Protein AF-A0A5E4CJP4-F1 (afdb_monomer)

InterPro domains:
  IPR001356 Homeodomain [PF00046] (6-61)
  IPR001356 Homeodomain [PS50071] (3-63)
  IPR001356 Homeodomain [SM00389] (5-67)
  IPR001356 Homeodomain [cd00086] (6-64)
  IPR009057 Homedomain-like superfamily [SSF46689] (2-67)
  IPR051306 Homeobox domain-containing regulator [PTHR46123] (1-78)

Structure (mmCIF, N/CA/C/O backbone):
data_AF-A0A5E4CJP4-F1
#
_entry.id   AF-A0A5E4CJP4-F1
#
loop_
_atom_site.group_PDB
_atom_site.id
_atom_site.type_symbol
_atom_site.label_atom_id
_atom_site.label_alt_id
_atom_site.label_comp_id
_atom_site.label_asym_id
_atom_site.label_entity_id
_atom_site.label_seq_id
_atom_site.pdbx_PDB_ins_code
_atom_site.Cartn_x
_atom_site.Cartn_y
_atom_site.Cartn_z
_atom_site.occupancy
_atom_site.B_iso_or_equiv
_atom_site.auth_seq_id
_atom_site.auth_comp_id
_atom_site.auth_asym_id
_atom_site.auth_atom_id
_atom_site.pdbx_PDB_model_num
ATOM 1 N N . MET A 1 1 ? -20.572 11.440 -22.594 1.00 49.84 1 MET A N 1
ATOM 2 C CA . MET A 1 1 ? -20.084 10.297 -21.788 1.00 49.84 1 MET A CA 1
ATOM 3 C C . MET A 1 1 ? -19.584 10.850 -20.464 1.00 49.84 1 MET A C 1
ATOM 5 O O . MET A 1 1 ? -18.724 11.723 -20.526 1.00 49.84 1 MET A O 1
ATOM 9 N N . PRO A 1 2 ? -20.152 10.478 -19.302 1.00 55.59 2 PRO A N 1
ATOM 10 C CA . PRO A 1 2 ? -19.801 11.139 -18.052 1.00 55.59 2 PRO A CA 1
ATOM 11 C C . PRO A 1 2 ? -18.353 10.812 -17.687 1.00 55.59 2 PRO A C 1
ATOM 13 O O . PRO A 1 2 ? -17.950 9.649 -17.651 1.00 55.59 2 PRO A O 1
ATOM 16 N N . GLY A 1 3 ? -17.568 11.871 -17.486 1.00 58.12 3 GLY A N 1
ATOM 17 C CA . GLY A 1 3 ? -16.159 11.812 -17.135 1.00 58.12 3 GLY A CA 1
ATOM 18 C C . GLY A 1 3 ? -15.9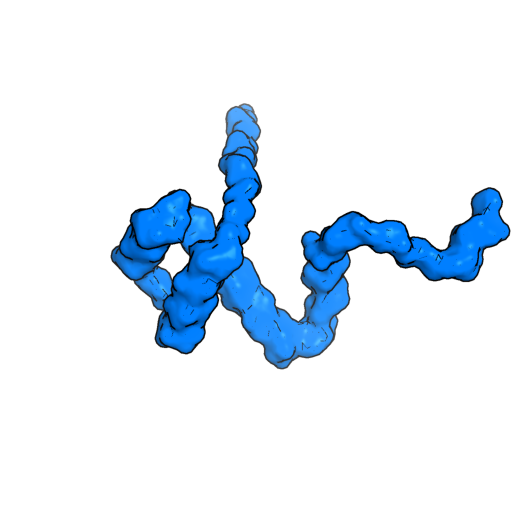64 11.088 -15.812 1.00 58.12 3 GLY A C 1
ATOM 19 O O . GLY A 1 3 ? -16.645 11.352 -14.826 1.00 58.12 3 GLY A O 1
ATOM 20 N N . SER A 1 4 ? -15.019 10.156 -15.808 1.00 62.06 4 SER A N 1
ATOM 21 C CA . SER A 1 4 ? -14.601 9.400 -14.638 1.00 62.06 4 SER A CA 1
ATOM 22 C C . SER A 1 4 ? -14.287 10.335 -13.465 1.00 62.06 4 SER A C 1
ATOM 24 O O . SER A 1 4 ? -13.255 11.014 -13.481 1.00 62.06 4 SER A O 1
ATOM 26 N N . CYS A 1 5 ? -15.143 10.339 -12.436 1.00 57.22 5 CYS A N 1
ATOM 27 C CA . CYS A 1 5 ? -14.826 10.900 -11.128 1.00 57.22 5 CYS A CA 1
ATOM 28 C C . CYS A 1 5 ? -13.558 10.211 -10.624 1.00 57.22 5 CYS A C 1
ATOM 30 O O . CYS A 1 5 ? -13.557 9.031 -10.259 1.00 57.22 5 CYS A O 1
ATOM 32 N N . ARG A 1 6 ? -12.440 10.935 -10.671 1.00 63.31 6 ARG A N 1
ATOM 33 C CA . ARG A 1 6 ? -11.171 10.473 -10.120 1.00 63.31 6 ARG A CA 1
ATOM 34 C C . ARG A 1 6 ? -11.357 10.347 -8.613 1.00 63.31 6 ARG A C 1
ATOM 36 O O . ARG A 1 6 ? -11.321 11.346 -7.913 1.00 63.31 6 ARG A O 1
ATOM 43 N N . ARG A 1 7 ? -11.583 9.118 -8.140 1.00 65.94 7 ARG A N 1
ATOM 44 C CA . ARG A 1 7 ? -11.636 8.780 -6.709 1.00 65.94 7 ARG A CA 1
ATOM 45 C C . ARG A 1 7 ? -10.449 9.418 -5.993 1.00 65.94 7 ARG A C 1
ATOM 47 O O . ARG A 1 7 ? -9.313 9.213 -6.441 1.00 65.94 7 ARG A O 1
ATOM 54 N N . ASP A 1 8 ? -10.724 10.128 -4.905 1.00 72.44 8 ASP A N 1
ATOM 55 C CA . ASP A 1 8 ? -9.747 10.940 -4.185 1.00 72.44 8 ASP A CA 1
ATOM 56 C C . ASP A 1 8 ? -8.442 10.202 -3.886 1.00 72.44 8 ASP A C 1
ATOM 58 O O . ASP A 1 8 ? -8.378 8.978 -3.701 1.00 72.44 8 ASP A O 1
ATOM 62 N N . ARG A 1 9 ? -7.350 10.968 -3.887 1.00 70.44 9 ARG A N 1
ATOM 63 C CA . ARG A 1 9 ? -6.012 10.430 -3.663 1.00 70.44 9 ARG A CA 1
ATOM 64 C C . ARG A 1 9 ? -5.863 10.023 -2.200 1.00 70.44 9 ARG A C 1
ATOM 66 O O . ARG A 1 9 ? -5.594 10.854 -1.340 1.00 70.44 9 ARG A O 1
ATOM 73 N N . THR A 1 10 ? -5.951 8.726 -1.942 1.00 76.94 10 THR A N 1
ATOM 74 C CA . THR A 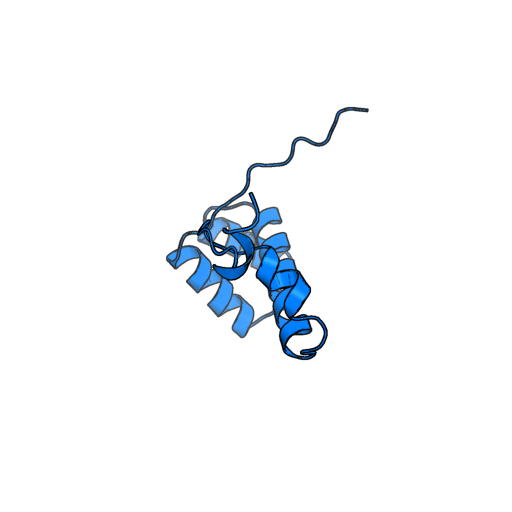1 10 ? -5.671 8.152 -0.625 1.00 76.94 10 THR A CA 1
ATOM 75 C C . THR A 1 10 ? -4.189 8.304 -0.287 1.00 76.94 10 THR A C 1
ATOM 77 O O . THR A 1 10 ? -3.314 7.903 -1.061 1.00 76.94 10 THR A O 1
ATOM 80 N N . LYS A 1 11 ? -3.904 8.896 0.876 1.00 81.81 11 LYS A N 1
ATOM 81 C CA . LYS A 1 11 ? -2.569 8.940 1.478 1.00 81.81 11 LYS A CA 1
ATOM 82 C C . LYS A 1 11 ? -2.550 7.958 2.644 1.00 81.81 11 LYS A C 1
ATOM 84 O O . LYS A 1 11 ? -3.240 8.184 3.629 1.00 81.81 11 LYS A O 1
ATOM 89 N N . PHE A 1 12 ? -1.774 6.886 2.520 1.00 86.25 12 PHE A N 1
ATOM 90 C CA . PHE A 1 12 ? -1.579 5.939 3.615 1.00 86.25 12 PHE A CA 1
ATOM 91 C C . PHE A 1 12 ? -0.702 6.556 4.709 1.00 86.25 12 PHE A C 1
ATOM 93 O O . PHE A 1 12 ? 0.285 7.235 4.407 1.00 86.25 12 PHE A O 1
ATOM 100 N N . THR A 1 13 ? -1.041 6.308 5.971 1.00 90.69 13 THR A N 1
ATOM 101 C CA . THR A 1 13 ? -0.200 6.653 7.122 1.00 90.69 13 THR A CA 1
ATOM 102 C C . THR A 1 13 ? 1.035 5.748 7.181 1.00 90.69 13 THR A C 1
ATOM 104 O O . THR A 1 13 ? 1.120 4.723 6.502 1.00 90.69 13 THR A O 1
ATOM 107 N N . LYS A 1 14 ? 2.028 6.112 8.001 1.00 88.44 14 LYS A N 1
ATOM 108 C CA . LYS A 1 14 ? 3.246 5.300 8.166 1.00 88.44 14 LYS A CA 1
ATOM 109 C C . LYS A 1 14 ? 2.940 3.895 8.698 1.00 88.44 14 LYS A C 1
ATOM 111 O O . LYS A 1 14 ? 3.539 2.932 8.232 1.00 88.44 14 LYS A O 1
ATOM 116 N N . GLU A 1 15 ? 1.999 3.784 9.631 1.00 89.31 15 GLU A N 1
ATOM 117 C CA . GLU A 1 15 ? 1.577 2.508 10.224 1.00 89.31 15 GLU A CA 1
ATOM 118 C C . GLU A 1 15 ? 0.878 1.620 9.192 1.00 89.31 15 GLU A C 1
ATOM 120 O O . GLU A 1 15 ? 1.243 0.460 9.021 1.00 89.31 15 GLU A O 1
ATOM 125 N N . GLN A 1 16 ? -0.037 2.202 8.415 1.00 90.31 16 GLN A N 1
ATOM 126 C CA . GLN A 1 16 ? -0.705 1.530 7.301 1.00 90.31 16 GLN A CA 1
ATOM 127 C C . GLN A 1 16 ? 0.299 1.020 6.257 1.00 90.31 16 GLN A C 1
ATOM 129 O O . GLN A 1 16 ? 0.212 -0.117 5.796 1.00 90.31 16 GLN A O 1
ATOM 134 N N . LEU A 1 17 ? 1.297 1.837 5.902 1.00 92.25 17 LEU A N 1
ATOM 135 C CA . LEU A 1 17 ? 2.355 1.432 4.975 1.00 92.25 17 LEU A CA 1
ATOM 136 C C . LEU A 1 17 ? 3.201 0.281 5.521 1.00 92.25 17 LEU A C 1
ATOM 138 O O . LEU A 1 17 ? 3.595 -0.573 4.734 1.00 92.25 17 LEU A O 1
ATOM 142 N N . LYS A 1 18 ? 3.472 0.240 6.831 1.00 92.44 18 LYS A N 1
ATOM 143 C CA . LYS A 1 18 ? 4.232 -0.851 7.452 1.00 92.44 18 LYS A CA 1
ATOM 144 C C . LYS A 1 18 ? 3.536 -2.196 7.228 1.00 92.44 18 LYS A C 1
ATOM 146 O O . LYS A 1 18 ? 4.156 -3.098 6.681 1.00 92.44 18 LYS A O 1
ATOM 151 N N . ILE A 1 19 ? 2.237 -2.279 7.519 1.00 92.75 19 ILE A N 1
ATOM 152 C CA . ILE A 1 19 ? 1.426 -3.496 7.317 1.00 92.75 19 ILE A CA 1
ATOM 153 C C . ILE A 1 19 ? 1.455 -3.939 5.845 1.00 92.75 19 ILE A C 1
ATOM 155 O O . ILE A 1 19 ? 1.658 -5.116 5.531 1.00 92.75 19 ILE A O 1
ATOM 159 N N . LEU A 1 20 ? 1.301 -2.985 4.920 1.00 92.25 20 LEU A N 1
ATOM 160 C CA . LEU A 1 20 ? 1.316 -3.262 3.481 1.00 92.25 20 LEU A CA 1
ATOM 161 C C . LEU A 1 20 ? 2.688 -3.733 2.983 1.00 92.25 20 LEU A C 1
ATOM 163 O O . LEU A 1 20 ? 2.757 -4.630 2.144 1.00 92.25 20 LEU A O 1
ATOM 167 N N . ILE A 1 21 ? 3.775 -3.147 3.488 1.00 92.44 21 ILE A N 1
ATOM 168 C CA . ILE A 1 21 ? 5.148 -3.535 3.143 1.00 92.44 21 ILE A CA 1
ATOM 169 C C . ILE A 1 21 ? 5.484 -4.911 3.720 1.00 92.44 21 ILE A C 1
ATOM 171 O O . ILE A 1 21 ? 6.008 -5.745 2.986 1.00 92.44 21 ILE A O 1
ATOM 175 N N . ASP A 1 22 ? 5.144 -5.171 4.982 1.00 93.06 22 ASP A N 1
ATOM 176 C CA . ASP A 1 22 ? 5.381 -6.463 5.632 1.00 93.06 22 ASP A CA 1
ATOM 177 C C . ASP A 1 22 ? 4.654 -7.581 4.875 1.00 93.06 22 ASP A C 1
ATOM 179 O O . ASP A 1 22 ? 5.251 -8.606 4.538 1.00 93.06 22 ASP A O 1
ATOM 183 N N . THR A 1 23 ? 3.398 -7.338 4.488 1.00 92.75 23 THR A N 1
ATOM 184 C CA . THR A 1 23 ? 2.636 -8.289 3.671 1.00 92.75 23 THR A CA 1
ATOM 185 C C . THR A 1 23 ? 3.227 -8.449 2.271 1.00 92.75 23 THR A C 1
ATOM 187 O O . THR A 1 23 ? 3.285 -9.561 1.755 1.00 92.75 23 THR A O 1
ATOM 190 N N . PHE A 1 24 ? 3.701 -7.367 1.647 1.00 91.75 24 PHE A N 1
ATOM 191 C CA . PHE A 1 24 ? 4.349 -7.429 0.335 1.00 91.75 24 PHE A CA 1
ATOM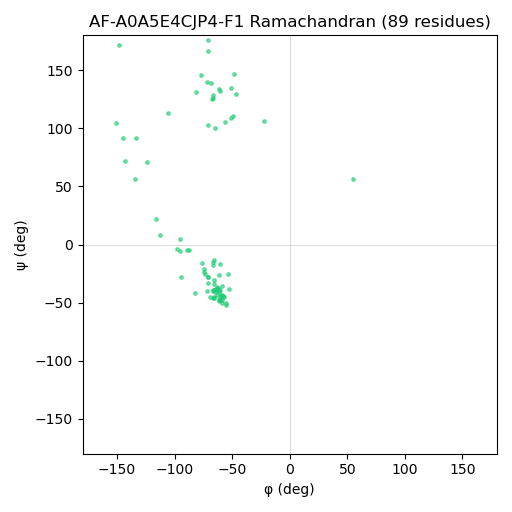 192 C C . PHE A 1 24 ? 5.622 -8.279 0.349 1.00 91.75 24 PHE A C 1
ATOM 194 O O . PHE A 1 24 ? 5.845 -9.037 -0.592 1.00 91.75 24 PHE A O 1
ATOM 201 N N . ASN A 1 25 ? 6.432 -8.178 1.404 1.00 90.00 25 ASN A N 1
ATOM 202 C CA . ASN A 1 25 ? 7.663 -8.956 1.543 1.00 90.00 25 ASN A CA 1
ATOM 203 C C . ASN A 1 25 ? 7.384 -10.462 1.677 1.00 90.00 25 ASN A C 1
ATOM 205 O O . ASN A 1 25 ? 8.187 -11.270 1.223 1.00 90.00 25 ASN A O 1
ATOM 209 N N . GLN A 1 26 ? 6.244 -10.837 2.267 1.00 90.62 26 GLN A N 1
ATOM 210 C CA . GLN A 1 26 ? 5.810 -12.234 2.367 1.00 90.62 26 GLN A CA 1
ATOM 211 C C . GLN A 1 26 ? 5.114 -12.721 1.087 1.00 90.62 26 GLN A C 1
ATOM 213 O O . GLN A 1 26 ? 5.325 -13.847 0.645 1.00 90.62 26 GLN A O 1
ATOM 218 N N . MET A 1 27 ? 4.262 -11.880 0.493 1.00 90.56 27 MET A N 1
ATOM 219 C CA . MET A 1 27 ? 3.421 -12.223 -0.651 1.00 90.56 27 MET A CA 1
ATOM 220 C C . MET A 1 27 ? 3.254 -11.013 -1.593 1.00 90.56 27 MET A C 1
ATOM 222 O O . MET A 1 27 ? 2.302 -10.238 -1.463 1.00 90.56 27 MET A O 1
ATOM 226 N N . PRO A 1 28 ? 4.120 -10.864 -2.615 1.00 88.19 28 PRO A N 1
ATOM 227 C CA . PRO A 1 28 ? 4.049 -9.752 -3.576 1.00 88.19 28 PRO A CA 1
ATOM 228 C C . PRO A 1 28 ? 2.797 -9.768 -4.476 1.00 88.19 28 PRO A C 1
ATOM 230 O O . PRO A 1 28 ? 2.445 -8.758 -5.105 1.00 88.19 28 PRO A O 1
ATOM 233 N N . TYR A 1 29 ? 2.126 -10.921 -4.551 1.00 91.56 29 TYR A N 1
ATOM 234 C CA . TYR A 1 29 ? 0.929 -11.176 -5.354 1.00 91.56 29 TYR A CA 1
ATOM 235 C C . TYR A 1 29 ? -0.221 -11.685 -4.469 1.00 91.56 29 TYR A C 1
ATOM 237 O O . TYR A 1 29 ? -0.570 -12.863 -4.532 1.00 91.56 29 TYR A O 1
ATOM 245 N N . PRO A 1 30 ? -0.815 -10.822 -3.624 1.00 90.19 30 PRO A N 1
ATOM 246 C CA . PRO A 1 30 ? -1.929 -11.221 -2.775 1.00 90.19 30 PRO A CA 1
ATOM 247 C C . PRO A 1 30 ? -3.183 -11.512 -3.605 1.00 90.19 30 PRO A C 1
ATOM 249 O O . PRO A 1 30 ? -3.516 -10.782 -4.547 1.00 90.19 30 PRO A O 1
AT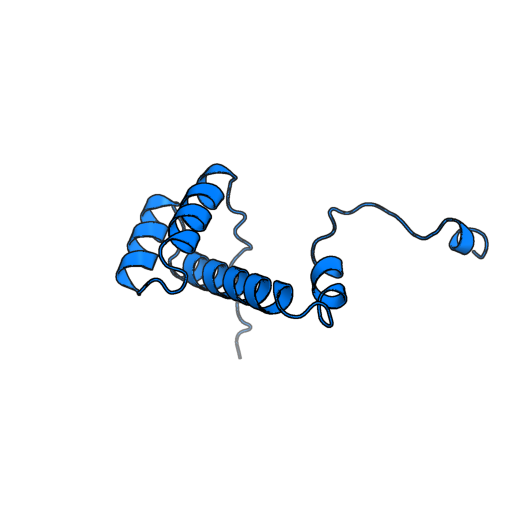OM 252 N N . ASN A 1 31 ? -3.900 -12.572 -3.228 1.00 93.56 31 ASN A N 1
ATOM 253 C CA . ASN A 1 31 ? -5.194 -12.912 -3.817 1.00 93.56 31 ASN A CA 1
ATOM 254 C C . ASN A 1 31 ? -6.289 -11.908 -3.387 1.00 93.56 31 ASN A C 1
ATOM 256 O O . ASN A 1 31 ? -6.053 -10.999 -2.587 1.00 93.56 31 ASN A O 1
ATOM 260 N N . TYR A 1 32 ? -7.500 -12.058 -3.931 1.00 91.62 32 TYR A N 1
ATOM 261 C CA . TYR A 1 32 ? -8.624 -11.170 -3.613 1.00 91.62 32 TYR A CA 1
ATOM 262 C C . TYR A 1 32 ? -8.969 -11.151 -2.114 1.00 91.62 32 TYR A C 1
ATOM 264 O O . TYR A 1 32 ? -9.057 -10.074 -1.527 1.00 91.62 32 TYR A O 1
ATOM 272 N N . ALA A 1 33 ? -9.075 -12.321 -1.478 1.00 93.69 33 ALA A N 1
ATOM 273 C CA . ALA A 1 33 ? -9.417 -12.435 -0.061 1.00 93.69 33 ALA A CA 1
ATOM 274 C C . ALA A 1 33 ? -8.378 -11.752 0.847 1.00 93.69 33 ALA A C 1
ATOM 276 O O . ALA A 1 33 ? -8.738 -11.015 1.765 1.00 93.69 33 ALA A O 1
ATOM 277 N N . THR A 1 34 ? -7.087 -11.920 0.553 1.00 92.25 34 THR A N 1
ATOM 278 C CA . THR A 1 34 ? -5.996 -11.260 1.278 1.00 92.25 34 THR A CA 1
ATOM 279 C C . THR A 1 34 ? -6.067 -9.744 1.114 1.00 92.25 34 THR A C 1
ATOM 281 O O . THR A 1 34 ? -5.944 -9.020 2.099 1.00 92.25 34 THR A O 1
ATOM 284 N N . LYS A 1 35 ? -6.321 -9.241 -0.102 1.00 93.12 35 LYS A N 1
ATOM 285 C CA . LYS A 1 35 ? -6.487 -7.795 -0.333 1.00 93.12 35 LYS A CA 1
ATOM 286 C C . LYS A 1 35 ? -7.696 -7.228 0.412 1.00 93.12 35 LYS A C 1
ATOM 288 O O . LYS A 1 35 ? -7.594 -6.135 0.959 1.00 93.12 35 LYS A O 1
ATOM 293 N N . GLN A 1 36 ? -8.803 -7.965 0.477 1.00 94.06 36 GLN A N 1
ATOM 294 C CA . GLN A 1 36 ? -9.993 -7.556 1.223 1.00 94.06 36 GLN A CA 1
ATOM 295 C C . GLN A 1 36 ? -9.738 -7.529 2.737 1.00 94.06 36 GLN A C 1
ATOM 297 O O . GLN A 1 36 ? -10.156 -6.591 3.410 1.00 94.06 36 GLN A O 1
ATOM 302 N N . LYS A 1 37 ? -8.995 -8.502 3.276 1.00 94.19 37 LYS A N 1
ATOM 303 C CA . LYS A 1 37 ? -8.586 -8.490 4.687 1.00 94.19 37 LYS A CA 1
ATOM 304 C C . LYS A 1 37 ? -7.712 -7.272 5.008 1.00 94.19 37 LYS A C 1
ATOM 306 O O . LYS A 1 37 ? -8.001 -6.553 5.959 1.00 94.19 37 LYS A O 1
ATOM 311 N N . LEU A 1 38 ? -6.710 -6.996 4.170 1.00 93.25 38 LEU A N 1
ATOM 312 C CA . LEU A 1 38 ? -5.845 -5.819 4.314 1.00 93.25 38 LEU A CA 1
ATOM 313 C C . LEU A 1 38 ? -6.623 -4.508 4.196 1.00 93.25 38 LEU A C 1
ATOM 315 O O . LEU A 1 38 ? -6.317 -3.554 4.896 1.0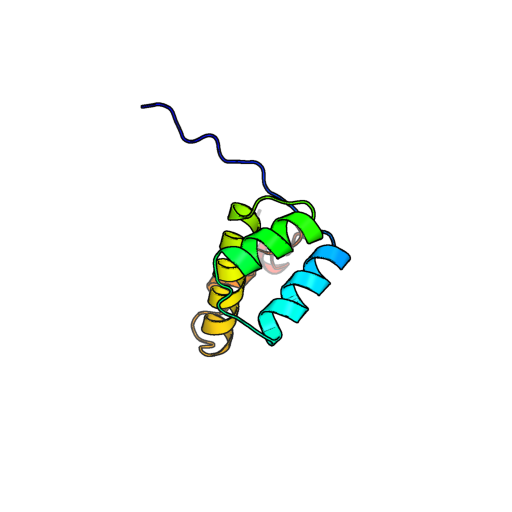0 93.25 38 LEU A O 1
ATOM 319 N N . ALA A 1 39 ? -7.621 -4.452 3.317 1.00 93.56 39 ALA A N 1
ATOM 320 C CA . ALA A 1 39 ? -8.480 -3.287 3.154 1.00 93.56 39 ALA A CA 1
ATOM 321 C C 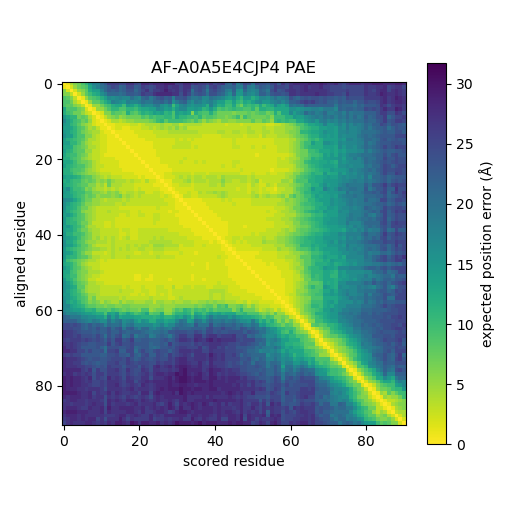. ALA A 1 39 ? -9.211 -2.944 4.464 1.00 93.56 39 ALA A C 1
ATOM 323 O O . ALA A 1 39 ? -9.189 -1.795 4.898 1.00 93.56 39 ALA A O 1
ATOM 324 N N . VAL A 1 40 ? -9.763 -3.950 5.147 1.00 93.62 40 VAL A N 1
ATOM 325 C CA . VAL A 1 40 ? -10.397 -3.768 6.463 1.00 93.62 40 VAL A CA 1
ATOM 326 C C . VAL A 1 40 ? -9.370 -3.365 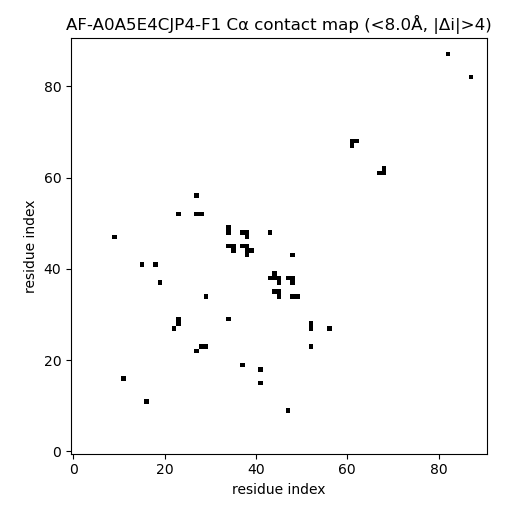7.525 1.00 93.62 40 VAL A C 1
ATOM 328 O O . VAL A 1 40 ? -9.594 -2.406 8.257 1.00 93.62 40 VAL A O 1
ATOM 331 N N . GLU A 1 41 ? -8.227 -4.051 7.573 1.00 91.81 41 GLU A N 1
ATOM 332 C CA . GLU A 1 41 ? -7.165 -3.824 8.566 1.00 91.81 41 GLU A CA 1
ATOM 333 C C . GLU A 1 41 ? -6.528 -2.428 8.453 1.00 91.81 41 GLU A C 1
ATOM 335 O O . GLU A 1 41 ? -6.254 -1.769 9.451 1.00 91.81 41 GLU A O 1
ATOM 340 N N . VAL A 1 42 ? -6.352 -1.943 7.225 1.00 90.44 42 VAL A N 1
ATOM 341 C CA . VAL A 1 42 ? -5.782 -0.627 6.901 1.00 90.44 42 VAL A CA 1
ATOM 342 C C . VAL A 1 42 ? -6.867 0.459 6.845 1.00 90.44 42 VAL A C 1
ATOM 344 O O . VAL A 1 42 ? -6.542 1.636 6.712 1.00 90.44 42 VAL A O 1
ATOM 347 N N . ASN A 1 43 ? -8.145 0.096 6.993 1.00 90.12 43 ASN A N 1
ATOM 348 C CA . ASN A 1 43 ? -9.306 0.983 6.879 1.00 90.12 43 ASN A CA 1
ATOM 349 C C . ASN A 1 43 ? -9.341 1.745 5.536 1.00 90.12 43 ASN A C 1
ATOM 351 O O . ASN A 1 43 ? -9.311 2.973 5.463 1.00 90.12 43 ASN A O 1
ATOM 355 N N . THR A 1 44 ? -9.322 0.999 4.436 1.00 90.25 44 THR A N 1
ATOM 356 C CA . THR A 1 44 ? -9.306 1.532 3.070 1.00 90.25 44 THR A CA 1
ATOM 357 C C . THR A 1 44 ? -10.044 0.599 2.111 1.00 90.25 44 THR A C 1
ATOM 359 O O . THR A 1 44 ? -10.396 -0.516 2.475 1.00 90.25 44 THR A O 1
ATOM 362 N N . ASP A 1 45 ? -10.267 1.019 0.867 1.00 90.06 45 ASP A N 1
ATOM 363 C CA . ASP A 1 45 ? -10.884 0.162 -0.145 1.00 90.06 45 ASP A CA 1
ATOM 364 C C . ASP A 1 45 ? -9.901 -0.875 -0.706 1.00 90.06 45 ASP A C 1
ATOM 366 O O . ASP A 1 45 ? -8.732 -0.580 -0.975 1.00 90.06 45 ASP A O 1
ATOM 370 N N . GLU A 1 46 ? -10.407 -2.065 -1.038 1.00 92.69 46 GLU A N 1
ATOM 371 C CA . GLU A 1 46 ? -9.648 -3.115 -1.736 1.00 92.69 46 GLU A CA 1
ATOM 372 C C . GLU A 1 46 ? -9.000 -2.591 -3.028 1.00 92.69 46 GLU A C 1
ATOM 374 O O . GLU A 1 46 ? -7.831 -2.867 -3.301 1.00 92.69 46 GLU A O 1
ATOM 379 N N . SER A 1 47 ? -9.704 -1.723 -3.763 1.00 89.62 47 SER A N 1
ATOM 380 C CA . SER A 1 47 ? -9.185 -1.079 -4.973 1.00 89.62 47 SER A CA 1
ATOM 381 C C . SER A 1 47 ? -7.907 -0.269 -4.705 1.00 89.62 47 SER A C 1
ATOM 383 O O . SER A 1 47 ? -6.997 -0.243 -5.538 1.00 89.62 47 SER A O 1
ATOM 385 N N . ARG A 1 48 ? -7.801 0.379 -3.536 1.00 90.69 48 ARG A N 1
ATOM 386 C CA . ARG A 1 48 ? -6.611 1.147 -3.139 1.00 90.69 48 ARG A CA 1
ATOM 387 C C . ARG A 1 48 ? -5.448 0.223 -2.806 1.00 90.69 48 ARG A C 1
ATOM 389 O O . ARG A 1 48 ? -4.328 0.499 -3.240 1.00 90.69 48 ARG A O 1
ATOM 396 N N . ILE A 1 49 ? -5.720 -0.892 -2.128 1.00 91.94 49 ILE A N 1
ATOM 397 C CA . ILE A 1 49 ? -4.733 -1.949 -1.878 1.00 91.94 49 ILE A CA 1
ATOM 398 C C . ILE A 1 49 ? -4.222 -2.517 -3.202 1.00 91.94 49 ILE A C 1
ATOM 400 O O . ILE A 1 49 ? -3.014 -2.572 -3.425 1.00 91.94 49 ILE A O 1
ATOM 404 N N . GLN A 1 50 ? -5.115 -2.845 -4.136 1.00 92.75 50 GLN A N 1
ATOM 405 C CA . GLN A 1 50 ? -4.729 -3.345 -5.452 1.00 92.75 50 GLN A CA 1
ATOM 406 C C . GLN A 1 50 ? -3.773 -2.388 -6.178 1.00 92.75 50 GLN A C 1
ATOM 408 O O . GLN A 1 50 ? -2.716 -2.820 -6.645 1.00 92.75 50 GLN A O 1
ATOM 413 N N . VAL A 1 51 ? -4.118 -1.098 -6.262 1.00 90.75 51 VAL A N 1
ATOM 414 C CA . VAL A 1 51 ? -3.274 -0.088 -6.921 1.00 90.75 51 VAL A CA 1
ATOM 415 C C . VAL A 1 51 ? -1.939 0.076 -6.194 1.00 90.75 51 VAL A C 1
ATOM 417 O O . VAL A 1 51 ? -0.900 0.196 -6.842 1.00 90.75 51 VAL A O 1
ATOM 420 N N . TRP A 1 52 ? -1.932 0.036 -4.859 1.00 92.81 52 TRP A N 1
ATOM 421 C CA . TRP A 1 52 ? -0.697 0.104 -4.081 1.00 92.81 52 TRP A CA 1
ATOM 422 C C . TRP A 1 52 ? 0.239 -1.067 -4.401 1.00 92.81 52 TRP A C 1
ATOM 424 O O . TRP A 1 52 ? 1.405 -0.839 -4.717 1.00 92.81 52 TRP A O 1
ATOM 434 N N . PHE A 1 53 ? -0.273 -2.302 -4.427 1.00 92.44 53 PHE A N 1
ATOM 435 C CA . PHE A 1 53 ? 0.516 -3.490 -4.772 1.00 92.44 53 PHE A CA 1
ATOM 436 C C . PHE A 1 53 ? 1.015 -3.452 -6.225 1.00 92.44 53 PHE A C 1
ATOM 438 O O . PHE A 1 53 ? 2.163 -3.811 -6.488 1.00 92.44 53 PHE A O 1
ATOM 445 N N . GLN A 1 54 ? 0.202 -2.970 -7.171 1.00 91.25 54 GLN A N 1
ATOM 446 C CA . GLN A 1 54 ? 0.640 -2.755 -8.557 1.00 91.25 54 GLN A CA 1
ATOM 447 C C . GLN A 1 54 ? 1.785 -1.735 -8.637 1.00 91.25 54 GLN A C 1
ATOM 449 O O . GLN A 1 54 ? 2.820 -2.024 -9.236 1.00 91.25 54 GLN A O 1
ATOM 454 N N . ASN A 1 55 ? 1.643 -0.584 -7.974 1.00 91.25 55 ASN A N 1
ATOM 455 C CA . ASN A 1 55 ? 2.675 0.453 -7.924 1.00 91.25 55 ASN A CA 1
ATOM 456 C C . ASN A 1 55 ? 3.954 -0.034 -7.232 1.00 91.25 55 ASN A C 1
ATOM 458 O O . ASN A 1 55 ? 5.059 0.305 -7.660 1.00 91.25 55 ASN A O 1
ATOM 462 N N . ARG A 1 56 ? 3.822 -0.840 -6.173 1.00 89.88 56 ARG A N 1
ATOM 463 C CA . ARG A 1 56 ? 4.955 -1.417 -5.445 1.00 89.88 56 ARG A CA 1
ATOM 464 C C . ARG A 1 56 ? 5.732 -2.397 -6.320 1.00 89.88 56 ARG A C 1
ATOM 466 O O . ARG A 1 56 ? 6.953 -2.286 -6.398 1.00 89.88 56 ARG A O 1
ATOM 473 N N . ARG A 1 57 ? 5.038 -3.282 -7.044 1.00 89.81 57 ARG A N 1
ATOM 474 C CA . ARG A 1 57 ? 5.670 -4.194 -8.011 1.00 89.81 57 ARG A CA 1
ATOM 475 C C . ARG A 1 57 ? 6.302 -3.458 -9.182 1.00 89.81 57 ARG A C 1
ATOM 477 O O . ARG A 1 57 ? 7.393 -3.831 -9.592 1.00 89.81 57 ARG A O 1
ATOM 484 N N . ALA A 1 58 ? 5.649 -2.421 -9.708 1.00 85.00 58 ALA A N 1
ATOM 485 C CA . ALA A 1 58 ? 6.225 -1.603 -10.770 1.00 85.00 58 ALA A CA 1
ATOM 486 C C . ALA A 1 58 ? 7.585 -1.049 -10.324 1.00 85.00 58 ALA A C 1
ATOM 488 O O . ALA A 1 58 ? 8.588 -1.308 -10.978 1.00 85.00 58 ALA A O 1
ATOM 489 N N . ARG A 1 59 ? 7.642 -0.412 -9.147 1.00 80.62 59 ARG A N 1
ATOM 490 C CA . ARG A 1 59 ? 8.895 0.093 -8.560 1.00 80.62 59 ARG A CA 1
ATOM 491 C C . ARG A 1 59 ? 9.947 -0.994 -8.372 1.00 80.62 59 ARG A C 1
ATOM 493 O O . ARG A 1 59 ? 11.086 -0.775 -8.760 1.00 80.62 59 ARG A O 1
ATOM 500 N N . HIS A 1 60 ? 9.563 -2.156 -7.845 1.00 78.31 60 HIS A N 1
ATOM 501 C CA . HIS A 1 60 ? 10.487 -3.278 -7.662 1.00 78.31 60 HIS A CA 1
ATOM 502 C C . HIS A 1 60 ? 11.117 -3.725 -8.989 1.00 78.31 60 HIS A C 1
ATOM 504 O O . HIS A 1 60 ? 12.326 -3.903 -9.067 1.00 78.31 60 HIS A O 1
ATOM 510 N N . ARG A 1 61 ? 10.317 -3.829 -10.059 1.00 72.00 61 ARG A N 1
ATOM 511 C CA . ARG A 1 61 ? 10.802 -4.210 -11.397 1.00 72.00 61 ARG A CA 1
ATOM 512 C C . ARG A 1 61 ? 11.740 -3.171 -12.015 1.00 72.00 61 ARG A C 1
ATOM 514 O O . ARG A 1 61 ? 12.658 -3.545 -12.734 1.00 72.00 61 ARG A O 1
ATOM 521 N N . PHE A 1 62 ? 11.518 -1.882 -11.755 1.00 58.59 62 PHE A N 1
ATOM 522 C CA . PHE A 1 62 ? 12.411 -0.816 -12.227 1.00 58.59 62 PHE A CA 1
ATOM 523 C C . PHE A 1 62 ? 13.724 -0.752 -11.437 1.00 58.59 62 PHE A C 1
ATOM 525 O O . PHE A 1 62 ? 14.728 -0.288 -11.961 1.00 58.59 62 PHE A O 1
ATOM 532 N N . GLN A 1 63 ? 13.747 -1.246 -10.200 1.00 57.38 63 GLN A N 1
ATOM 533 C CA . GLN A 1 63 ? 14.958 -1.257 -9.381 1.00 57.38 63 GLN A CA 1
ATOM 534 C C . GLN A 1 63 ? 15.969 -2.328 -9.829 1.00 57.38 63 GLN A C 1
ATOM 536 O O . GLN A 1 63 ? 17.161 -2.170 -9.590 1.00 57.38 63 GLN A O 1
ATOM 541 N N . GLU A 1 64 ? 15.513 -3.357 -10.551 1.00 55.72 64 GLU A N 1
ATOM 542 C CA . GLU A 1 64 ? 16.358 -4.395 -11.168 1.00 55.72 64 GLU A CA 1
ATOM 543 C C . GLU A 1 64 ? 16.863 -4.023 -12.580 1.00 55.72 64 GLU A C 1
ATOM 545 O O . GLU A 1 64 ? 17.655 -4.759 -13.165 1.00 55.72 64 GLU A O 1
ATOM 550 N N . ARG A 1 65 ? 16.436 -2.879 -13.145 1.00 52.75 65 ARG A N 1
ATOM 551 C CA . ARG A 1 65 ? 16.910 -2.349 -14.441 1.00 52.75 65 ARG A CA 1
ATOM 552 C C . ARG A 1 65 ? 17.223 -0.848 -14.313 1.00 52.75 65 ARG A C 1
ATOM 554 O O . ARG A 1 65 ? 16.326 -0.028 -14.516 1.00 52.75 65 ARG A O 1
ATOM 561 N N . PRO A 1 66 ? 18.474 -0.467 -13.987 1.00 51.97 66 PRO A N 1
ATOM 562 C CA . PRO A 1 66 ? 18.844 0.917 -13.658 1.00 51.97 66 PRO A CA 1
ATOM 563 C C . PRO A 1 66 ? 18.602 1.935 -14.788 1.00 51.97 66 PRO A C 1
ATOM 565 O O . PRO A 1 66 ? 18.497 3.126 -14.515 1.00 51.97 66 PRO A O 1
ATOM 568 N N . GLU A 1 67 ? 18.429 1.480 -16.030 1.00 54.06 67 GLU A N 1
ATOM 569 C CA . GLU A 1 67 ? 18.199 2.307 -17.226 1.00 54.06 67 GLU A CA 1
ATOM 570 C C . GLU A 1 67 ? 16.857 3.077 -17.228 1.00 54.06 67 GLU A C 1
ATOM 572 O O . GLU A 1 67 ? 16.670 3.983 -18.031 1.00 54.06 67 GLU A O 1
ATOM 577 N N . LEU A 1 68 ? 15.914 2.756 -16.330 1.00 53.22 68 LEU A N 1
ATOM 578 C CA . LEU A 1 68 ? 14.581 3.393 -16.253 1.00 53.22 68 LEU A CA 1
ATOM 579 C C . LEU A 1 68 ? 14.370 4.229 -14.975 1.00 53.22 68 LEU A C 1
ATOM 581 O O . LEU A 1 68 ? 13.257 4.679 -14.689 1.00 53.22 68 LEU A O 1
ATOM 585 N N . LYS A 1 69 ? 15.432 4.433 -14.188 1.00 47.22 69 LYS A N 1
ATOM 586 C CA . LYS A 1 69 ? 15.384 5.047 -12.851 1.00 47.22 69 LYS A CA 1
ATOM 587 C C . LYS A 1 69 ? 15.088 6.557 -12.878 1.00 47.22 69 LYS A C 1
ATOM 589 O O . LYS A 1 69 ? 14.455 7.060 -11.951 1.00 47.22 69 LYS A O 1
ATOM 594 N N . GLU A 1 70 ? 15.447 7.263 -13.952 1.00 49.09 70 GLU A N 1
ATOM 595 C CA . GLU A 1 70 ? 15.252 8.720 -14.071 1.00 49.09 70 GLU A CA 1
ATOM 596 C C . GLU A 1 70 ? 13.780 9.139 -14.242 1.00 49.09 70 GLU A C 1
ATOM 598 O O . GLU A 1 70 ? 13.359 10.159 -13.702 1.00 49.09 70 GLU A O 1
ATOM 603 N N . ALA A 1 71 ? 12.947 8.333 -14.910 1.00 51.53 71 ALA A N 1
ATOM 604 C CA . ALA A 1 71 ? 11.569 8.727 -15.227 1.00 51.53 71 ALA A CA 1
ATOM 605 C C . ALA A 1 71 ? 10.613 8.710 -14.013 1.00 51.53 71 ALA A C 1
ATOM 607 O O . ALA A 1 71 ? 9.608 9.426 -13.996 1.00 51.53 71 ALA A O 1
ATOM 608 N N . LEU A 1 72 ? 10.897 7.900 -12.982 1.00 47.31 72 LEU A N 1
ATOM 609 C CA . LEU A 1 72 ? 10.013 7.753 -11.815 1.00 47.31 72 LEU A CA 1
ATOM 610 C C . LEU A 1 72 ? 10.393 8.673 -10.640 1.00 47.31 72 LEU A C 1
ATOM 612 O O . LEU A 1 72 ? 9.511 9.052 -9.862 1.00 47.31 72 LEU A O 1
ATOM 616 N N . GLU A 1 73 ? 11.671 9.050 -10.510 1.00 49.03 73 GLU A N 1
ATOM 617 C CA . GLU A 1 73 ? 12.148 9.960 -9.455 1.00 49.03 73 GLU A CA 1
ATOM 618 C C . GLU A 1 73 ? 11.673 11.409 -9.676 1.00 49.03 73 GLU A C 1
ATOM 620 O O . GLU A 1 73 ? 11.369 12.100 -8.703 1.00 49.03 73 GLU A O 1
ATOM 625 N N . SER A 1 74 ? 11.424 11.834 -10.923 1.00 44.56 74 SER A N 1
ATOM 626 C CA . SER A 1 74 ? 10.800 13.139 -11.215 1.00 44.56 74 SER A CA 1
ATOM 627 C C . SER A 1 74 ? 9.341 13.266 -10.748 1.00 44.56 74 SER A C 1
ATOM 629 O O . SER A 1 74 ? 8.824 14.376 -10.654 1.00 44.56 74 SER A O 1
ATOM 631 N N . SER A 1 75 ? 8.657 12.162 -10.421 1.00 50.53 75 SER A N 1
ATOM 632 C CA . SER A 1 75 ? 7.229 12.180 -10.045 1.00 50.53 75 SER A CA 1
ATOM 633 C C . SER A 1 75 ? 6.972 12.163 -8.528 1.00 50.53 75 SER A C 1
ATOM 635 O O . SER A 1 75 ? 5.820 12.237 -8.090 1.00 50.53 75 SER A O 1
ATOM 637 N N . GLN A 1 76 ? 8.019 12.049 -7.704 1.00 47.69 76 GLN A N 1
ATOM 638 C CA . GLN A 1 76 ? 7.941 12.118 -6.238 1.00 47.69 76 GLN A CA 1
ATOM 639 C C . GLN A 1 76 ? 9.038 13.024 -5.665 1.00 47.69 76 GLN A C 1
ATOM 641 O O . GLN A 1 76 ? 9.803 12.627 -4.792 1.00 47.69 76 GLN A O 1
ATOM 646 N N . GLY A 1 77 ? 9.081 14.275 -6.117 1.00 36.34 77 GLY A N 1
ATOM 647 C CA . GLY A 1 77 ? 9.703 15.341 -5.338 1.00 36.34 77 GLY A CA 1
ATOM 648 C C . GLY A 1 77 ? 8.726 15.848 -4.267 1.00 36.34 77 GLY A C 1
ATOM 649 O O . GLY A 1 77 ? 7.575 16.144 -4.605 1.00 36.34 77 GLY A O 1
ATOM 650 N N . PRO A 1 78 ? 9.118 15.996 -2.987 1.00 40.38 78 PRO A N 1
ATOM 651 C CA . PRO A 1 78 ? 8.511 17.048 -2.184 1.00 40.38 78 PRO A CA 1
ATOM 652 C C . PRO A 1 78 ? 8.867 18.363 -2.886 1.00 40.38 78 PRO A C 1
ATOM 654 O O . PRO A 1 78 ? 10.012 18.530 -3.307 1.00 40.38 78 PRO A O 1
ATOM 657 N N . GLY A 1 79 ? 7.906 19.270 -3.062 1.00 49.94 79 GLY A N 1
ATOM 658 C CA . GLY A 1 79 ? 8.183 20.584 -3.636 1.00 49.94 79 GLY A CA 1
ATOM 659 C C . GLY A 1 79 ? 9.370 21.232 -2.928 1.00 49.94 79 GLY A C 1
ATOM 660 O O . GLY A 1 79 ? 9.276 21.557 -1.747 1.00 49.94 79 GLY A O 1
ATOM 661 N N . ARG A 1 80 ? 10.493 21.347 -3.638 1.00 44.62 80 ARG A N 1
ATOM 662 C CA . ARG A 1 80 ? 11.645 22.174 -3.291 1.00 44.62 80 ARG A CA 1
ATOM 663 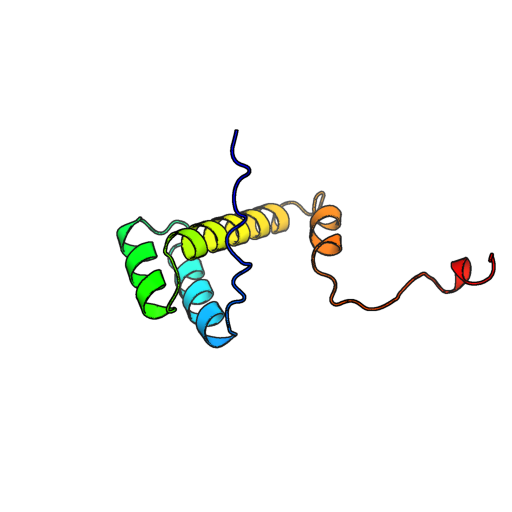C C . ARG A 1 80 ? 12.320 22.582 -4.589 1.00 44.62 80 ARG A C 1
ATOM 665 O O . ARG A 1 80 ? 12.991 21.768 -5.218 1.00 44.62 80 ARG A O 1
ATOM 672 N N . ASP A 1 81 ? 12.100 23.837 -4.961 1.00 50.16 81 ASP A N 1
ATOM 673 C CA . ASP A 1 81 ? 12.975 24.649 -5.797 1.00 50.16 81 ASP A CA 1
ATOM 674 C C . ASP A 1 81 ? 14.427 24.164 -5.787 1.00 50.16 81 ASP A C 1
ATOM 676 O O . ASP A 1 81 ? 15.166 24.378 -4.825 1.00 50.16 81 ASP A O 1
ATOM 680 N N . ARG A 1 82 ? 14.847 23.537 -6.882 1.00 54.22 82 ARG A N 1
ATOM 681 C CA . ARG A 1 82 ? 16.253 23.451 -7.278 1.00 54.22 82 ARG A CA 1
ATOM 682 C C . ARG A 1 82 ? 16.336 23.546 -8.794 1.00 54.22 82 ARG A C 1
ATOM 684 O O . ARG A 1 82 ? 16.622 22.569 -9.476 1.00 54.22 82 ARG A O 1
ATOM 691 N N . LEU A 1 83 ? 16.086 24.747 -9.314 1.00 56.34 83 LEU A N 1
ATOM 692 C CA . LEU A 1 83 ? 16.773 25.153 -10.536 1.00 56.34 83 LEU A CA 1
ATOM 693 C C . LEU A 1 83 ? 18.263 25.306 -10.189 1.00 56.34 83 LEU A C 1
ATOM 695 O O . LEU A 1 83 ? 18.568 25.977 -9.196 1.00 56.34 83 LEU A O 1
ATOM 699 N N . PRO A 1 84 ? 19.183 24.690 -10.952 1.00 58.09 84 PRO A N 1
ATOM 700 C CA . PRO A 1 84 ? 20.614 24.916 -10.793 1.00 58.09 84 PRO A CA 1
ATOM 701 C C . PRO A 1 84 ? 20.907 26.420 -10.795 1.00 58.09 84 PRO A C 1
ATOM 703 O O . PRO A 1 84 ? 20.376 27.146 -11.636 1.00 58.09 84 PRO A O 1
ATOM 706 N N . GLU A 1 85 ? 21.743 26.906 -9.872 1.00 59.28 85 GLU A N 1
ATOM 707 C CA . GLU A 1 85 ? 22.054 28.344 -9.737 1.00 59.28 85 GLU A CA 1
ATOM 708 C C . GLU A 1 85 ? 22.541 28.981 -11.046 1.00 59.28 85 GLU A C 1
ATOM 710 O O . GLU A 1 85 ? 22.329 30.169 -11.278 1.00 59.28 85 GLU A O 1
ATOM 715 N N . GLN A 1 86 ? 23.107 28.173 -11.944 1.00 55.81 86 GLN A N 1
ATOM 716 C CA . GLN A 1 86 ? 23.545 28.578 -13.278 1.00 55.81 86 GLN A CA 1
ATOM 717 C C . GLN A 1 86 ? 22.404 29.106 -14.168 1.00 55.81 86 GLN A C 1
ATOM 719 O O . GLN A 1 86 ? 22.656 29.936 -15.034 1.00 55.81 86 GLN A O 1
ATOM 724 N N . MET A 1 87 ? 21.150 28.697 -13.937 1.00 55.06 87 MET A N 1
ATOM 725 C CA . MET A 1 87 ? 19.982 29.158 -14.704 1.00 55.06 87 MET A CA 1
ATOM 726 C C . MET A 1 87 ? 19.234 30.334 -14.058 1.00 55.06 87 MET A C 1
ATOM 728 O O . MET A 1 87 ? 18.323 30.881 -14.669 1.00 55.06 87 MET A O 1
ATOM 732 N N . ARG A 1 88 ? 19.610 30.765 -12.845 1.00 57.53 88 ARG A N 1
ATOM 733 C CA . ARG A 1 88 ? 18.996 31.936 -12.184 1.00 57.53 88 ARG A CA 1
ATOM 734 C C . ARG A 1 88 ? 19.469 33.277 -12.747 1.00 57.53 88 ARG A C 1
ATOM 736 O O . ARG A 1 88 ? 18.839 34.289 -12.479 1.00 57.53 88 ARG A O 1
ATOM 743 N N . LYS A 1 89 ? 20.574 33.293 -13.496 1.00 56.50 89 LYS A N 1
ATOM 744 C CA . LYS A 1 89 ? 21.205 34.516 -14.022 1.00 56.50 89 LYS A CA 1
ATOM 745 C C . LYS A 1 89 ? 20.806 34.884 -15.457 1.00 56.50 89 LYS A C 1
ATOM 747 O O . LYS A 1 89 ? 21.390 35.812 -16.005 1.00 56.50 89 LYS A O 1
ATOM 752 N N . LEU A 1 90 ? 19.868 34.156 -16.065 1.00 55.69 90 LEU A N 1
ATOM 753 C CA . LEU A 1 90 ? 19.452 34.362 -17.459 1.00 55.69 90 LEU A CA 1
ATOM 754 C C . LEU A 1 90 ? 17.979 34.791 -17.607 1.00 55.69 90 LEU A C 1
ATOM 756 O O . LEU A 1 90 ? 17.391 34.597 -18.669 1.00 55.69 90 LEU A O 1
ATOM 760 N N . LEU A 1 91 ? 17.403 35.360 -16.544 1.00 54.12 91 LEU A N 1
ATOM 761 C CA . LEU A 1 91 ? 16.139 36.101 -16.552 1.00 54.12 91 LEU A CA 1
ATOM 762 C C . LEU A 1 91 ? 16.391 37.525 -16.059 1.00 54.12 91 LEU A C 1
ATOM 764 O O . LEU A 1 91 ? 17.180 37.662 -15.095 1.00 54.12 91 LEU A O 1
#

Foldseek 3Di:
DDDDPPDDDDDQDPVLVVVLVVVCVVPLPDDQVRLVVSCVVSVHDSVVSVVVSVVVVVVVVCVVPVVCVVVVVVVDDPDDDDDDPVVVPPD

Sequence (91 aa):
MPGSCRRDRTKFTKEQLKILIDTFNQMPYPNYATKQKLAVEVNTDESRIQVWFQNRRARHRFQERPELKEALESSQGPGRDRLPEQMRKLL

pLDDT: mean 74.63, std 18.69, range [36.34, 94.19]

Nearest PDB structures (foldseek):
  6a8r-assembly1_B  TM=9.635E-01  e=1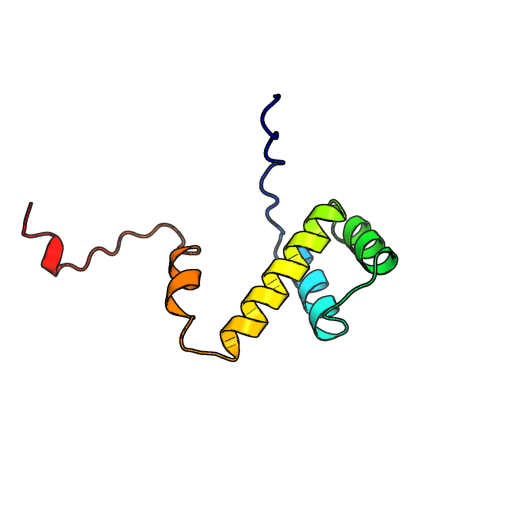.797E-04  Homo sapiens
  3a01-assembly1_A  TM=9.076E-01  e=6.777E-04  Drosophila melanogaster
  5zjr-assembly1_A  TM=9.514E-01  e=5.303E-03  Drosophila melanogaster
  2r5z-assembly1_A  TM=8.535E-01  e=3.118E-03  Drosophila melanogaster
  2r5y-assembly1_A  TM=9.068E-01  e=5.303E-03  Drosophila melanogaster

Mean predicted aligned error: 13.27 Å

Secondary structure (DSSP, 8-state):
-------------HHHHHHHHHHHHH-SS--HHHHHHHHHHHTS-HHHHHHHHHHHHHHHHHHT-GGGHHHHHTT---S-----GGGTT--

Radius of gyration: 17.88 Å; Cα contacts (8 Å, |Δi|>4): 31; chains: 1; bounding box: 44×49×32 Å

Solvent-accessible surface area (backbone atoms only — not comparable to full-atom values): 5860 Å² total; per-residue (Å²): 130,88,75,81,78,76,74,76,87,83,78,78,51,75,70,48,46,48,56,54,49,59,47,36,77,77,43,76,76,67,53,71,69,58,35,48,52,49,11,62,76,58,72,51,54,42,69,57,47,52,51,48,47,51,54,51,50,51,52,55,59,40,69,80,40,73,92,58,50,71,75,59,57,75,75,66,64,76,96,66,96,74,75,59,74,83,65,66,77,78,115

Organism: Marmota monax (NCBI:txid9995)